Protein AF-A0A243Q718-F1 (afdb_monomer_lite)

Foldseek 3Di:
DDDDDDDDDDDDDPPCPPPPPQQDKDKDDPVRVCCVLVVLQFDDDPFWDWDIKIWRDDPDDWFIWMKTKTWGFQCCQPPPWPVRTGDLKDTWDWAAPLQPAALDDPVVVVVSVDDGPVVGTKTKIKSDDDDGNDHDDAPIWMWIWDHDPGTIMIMITHNMD

Secondary structure (DSSP, 8-state):
-------------------------EEE-HHHHHHHHHTTTB-PPTT-EEEEEEEE--SSSS--EEEEEEEE-TTHHHH--GGGTBTTPPPPEEEEGGGPPPSS-HHHHHHTT----TT-EEEEEESS---SSPPPPTT-EEEEEEE-SS-EEEEEEE---

Structure (mmCIF, N/CA/C/O backbone):
data_AF-A0A243Q718-F1
#
_entry.id   AF-A0A243Q718-F1
#
loop_
_atom_site.group_PDB
_atom_site.id
_atom_site.type_symbol
_atom_site.label_atom_id
_atom_site.label_alt_id
_atom_site.label_comp_id
_atom_site.label_asym_id
_atom_site.label_entity_id
_atom_site.label_seq_id
_atom_site.pdbx_PDB_ins_code
_atom_site.Cartn_x
_atom_site.Cartn_y
_atom_site.Cartn_z
_atom_site.occupancy
_atom_site.B_iso_or_equiv
_atom_site.auth_seq_id
_atom_site.auth_comp_id
_atom_site.auth_asym_id
_atom_site.auth_atom_id
_atom_site.pdbx_PDB_model_num
ATOM 1 N N . MET A 1 1 ? -0.338 58.676 -40.395 1.00 32.41 1 MET A N 1
ATOM 2 C CA . MET A 1 1 ? -0.986 58.240 -41.647 1.00 32.41 1 MET A CA 1
ATOM 3 C C . MET A 1 1 ? -0.105 57.181 -42.290 1.00 32.41 1 MET A C 1
ATOM 5 O O . MET A 1 1 ? 1.082 57.427 -42.405 1.00 32.41 1 MET A O 1
ATOM 9 N N . VAL A 1 2 ? -0.730 56.060 -42.668 1.00 32.94 2 VAL A N 1
ATOM 10 C CA . VAL A 1 2 ? -0.301 55.010 -43.615 1.00 32.94 2 VAL A CA 1
ATOM 11 C C . VAL A 1 2 ? 0.913 54.133 -43.252 1.00 32.94 2 VAL A C 1
ATOM 13 O O . VAL A 1 2 ? 2.044 54.583 -43.126 1.00 32.94 2 VAL A O 1
ATOM 16 N N . ALA A 1 3 ? 0.597 52.842 -43.116 1.00 37.38 3 ALA A N 1
ATOM 17 C CA . ALA A 1 3 ? 1.470 51.676 -43.019 1.00 37.38 3 ALA A CA 1
ATOM 18 C C . ALA A 1 3 ? 1.736 51.041 -44.409 1.00 37.38 3 ALA A C 1
ATOM 20 O O . ALA A 1 3 ? 1.166 51.502 -45.394 1.00 37.38 3 ALA A O 1
ATOM 21 N N . LEU A 1 4 ? 2.482 49.918 -44.411 1.00 36.25 4 LEU A N 1
ATOM 22 C CA . LEU A 1 4 ? 2.885 48.991 -45.503 1.00 36.25 4 LEU A CA 1
ATOM 23 C C . LEU A 1 4 ? 4.204 49.354 -46.212 1.00 36.25 4 LEU A C 1
ATOM 25 O O . LEU A 1 4 ? 4.413 50.505 -46.558 1.00 36.25 4 LEU A O 1
ATOM 29 N N . ALA A 1 5 ? 5.143 48.442 -46.497 1.00 38.19 5 ALA A N 1
ATOM 30 C CA . ALA A 1 5 ? 5.221 46.968 -46.494 1.00 38.19 5 ALA A CA 1
ATOM 31 C C . ALA A 1 5 ? 6.724 46.570 -46.288 1.00 38.19 5 ALA A C 1
ATOM 33 O O . ALA A 1 5 ? 7.548 47.465 -46.157 1.00 38.19 5 ALA A O 1
ATOM 34 N N . VAL A 1 6 ? 7.237 45.336 -46.191 1.00 38.34 6 VAL A N 1
ATOM 35 C CA . VAL A 1 6 ? 6.979 44.035 -46.834 1.00 38.34 6 VAL A CA 1
ATOM 36 C C . VAL A 1 6 ? 7.648 42.943 -45.966 1.00 38.34 6 VAL A C 1
ATOM 38 O O . VAL A 1 6 ? 8.699 43.171 -45.373 1.00 38.34 6 VAL A O 1
ATOM 41 N N . MET A 1 7 ? 7.033 41.756 -45.922 1.00 49.41 7 MET A N 1
ATOM 42 C CA . MET A 1 7 ? 7.562 40.487 -45.395 1.00 49.41 7 MET A CA 1
ATOM 43 C C . MET A 1 7 ? 9.002 40.159 -45.822 1.00 49.41 7 MET A C 1
ATOM 45 O O . MET A 1 7 ? 9.330 40.219 -47.003 1.00 49.41 7 MET A O 1
ATOM 49 N N . LEU A 1 8 ? 9.775 39.582 -44.899 1.00 37.66 8 LEU A N 1
ATOM 50 C CA . LEU A 1 8 ? 10.767 38.562 -45.242 1.00 37.66 8 LEU A CA 1
ATOM 51 C C . LEU A 1 8 ? 10.759 37.463 -44.175 1.00 37.66 8 LEU A C 1
ATOM 53 O O . LEU A 1 8 ? 11.255 37.629 -43.065 1.00 37.66 8 LEU A O 1
ATOM 57 N N . CYS A 1 9 ? 10.140 36.338 -44.537 1.00 42.94 9 CYS A N 1
ATOM 58 C CA . CYS A 1 9 ? 10.319 35.061 -43.864 1.00 42.94 9 CYS A CA 1
ATOM 59 C C . CYS A 1 9 ? 11.778 34.634 -44.032 1.00 42.94 9 CYS A C 1
ATOM 61 O O . CYS A 1 9 ? 12.196 34.299 -45.138 1.00 42.94 9 CYS A O 1
ATOM 63 N N . VAL A 1 10 ? 12.532 34.596 -42.939 1.00 47.72 10 VAL A N 1
ATOM 64 C CA . VAL A 1 10 ? 13.752 33.795 -42.856 1.00 47.72 10 VAL A CA 1
ATOM 65 C C . VAL A 1 10 ? 13.621 32.960 -41.600 1.00 47.72 10 VAL A C 1
ATOM 67 O O . VAL A 1 10 ? 13.643 33.468 -40.481 1.00 47.72 10 VAL A O 1
ATOM 70 N N . GLY A 1 11 ? 13.376 31.672 -41.824 1.00 42.56 11 GLY A N 1
ATOM 71 C CA . GLY A 1 11 ? 13.287 30.682 -40.775 1.00 42.56 11 GLY A CA 1
ATOM 72 C C . GLY A 1 11 ? 14.563 30.660 -39.949 1.00 42.56 11 GLY A C 1
ATOM 73 O O . GLY A 1 11 ? 15.671 30.616 -40.479 1.00 42.56 11 GLY A O 1
ATOM 74 N N . MET A 1 12 ? 14.389 30.626 -38.639 1.00 42.19 12 MET A N 1
ATOM 75 C CA . MET A 1 12 ? 15.342 29.966 -37.771 1.00 42.19 12 MET A CA 1
ATOM 76 C C . MET A 1 12 ? 14.575 28.897 -37.024 1.00 42.19 12 MET A C 1
ATOM 78 O O . MET A 1 12 ? 13.565 29.163 -36.375 1.00 42.19 12 MET A O 1
ATOM 82 N N . LEU A 1 13 ? 15.049 27.672 -37.236 1.00 45.25 13 LEU A N 1
ATOM 83 C CA . LEU A 1 13 ? 14.620 26.463 -36.579 1.00 45.25 13 LEU A CA 1
ATOM 84 C C . LEU A 1 13 ? 14.461 26.745 -35.086 1.00 45.25 13 LEU A C 1
ATOM 86 O O . LEU A 1 13 ? 15.446 26.935 -34.373 1.00 45.25 13 LEU A O 1
ATOM 90 N N . ALA A 1 14 ? 13.223 26.712 -34.605 1.00 41.75 14 ALA A N 1
ATOM 91 C CA . ALA A 1 14 ? 13.013 26.286 -33.241 1.00 41.75 14 ALA A CA 1
ATOM 92 C C . ALA A 1 14 ? 13.546 24.850 -33.195 1.00 41.75 14 ALA A C 1
ATOM 94 O O . ALA A 1 14 ? 12.900 23.926 -33.689 1.00 41.75 14 ALA A O 1
ATOM 95 N N . CYS A 1 15 ? 14.760 24.672 -32.667 1.00 35.44 15 CYS A N 1
ATOM 96 C CA . CYS A 1 15 ? 15.127 23.413 -32.047 1.00 35.44 15 CYS A CA 1
ATOM 97 C C . CYS A 1 15 ? 14.018 23.141 -31.037 1.00 35.44 15 CYS A C 1
ATOM 99 O O . CYS A 1 15 ? 14.002 23.712 -29.947 1.00 35.44 15 CYS A O 1
ATOM 101 N N . ALA A 1 16 ? 13.054 22.314 -31.431 1.00 42.41 16 ALA A N 1
ATOM 102 C CA . ALA A 1 16 ? 12.222 21.597 -30.501 1.00 42.41 16 ALA A CA 1
ATOM 103 C C . ALA A 1 16 ? 13.182 20.685 -29.734 1.00 42.41 16 ALA A C 1
ATOM 105 O O . ALA A 1 16 ? 13.364 19.517 -30.066 1.00 42.41 16 ALA A O 1
ATOM 106 N N . CYS A 1 17 ? 13.863 21.253 -28.736 1.00 36.31 17 CYS A N 1
ATOM 107 C CA . CYS A 1 17 ? 14.277 20.500 -27.575 1.00 36.31 17 CYS A CA 1
ATOM 108 C C . CYS A 1 17 ? 12.983 19.862 -27.095 1.00 36.31 17 CYS A C 1
ATOM 110 O O . CYS A 1 17 ? 12.112 20.566 -26.582 1.00 36.31 17 CYS A O 1
ATOM 112 N N . GLY A 1 18 ? 12.815 18.578 -27.421 1.00 36.34 18 GLY A N 1
ATOM 113 C CA . GLY A 1 18 ? 11.660 17.799 -27.031 1.00 36.34 18 GLY A CA 1
ATOM 114 C C . GLY A 1 18 ? 11.429 18.069 -25.561 1.00 36.34 18 GLY A C 1
ATOM 115 O O . GLY A 1 18 ? 12.281 17.762 -24.726 1.00 36.34 18 GLY A O 1
ATOM 116 N N . PHE A 1 19 ? 10.315 18.729 -25.265 1.00 37.31 19 PHE A N 1
ATOM 117 C CA . PHE A 1 19 ? 9.800 18.785 -23.919 1.00 37.31 19 PHE A CA 1
ATOM 118 C C . PHE A 1 19 ? 9.426 17.337 -23.632 1.00 37.31 19 PHE A C 1
ATOM 120 O O . PHE A 1 19 ? 8.365 16.863 -24.029 1.00 37.31 19 PHE A O 1
ATOM 127 N N . GLN A 1 20 ? 10.380 16.583 -23.093 1.00 41.56 20 GLN A N 1
ATOM 128 C CA . GLN A 1 20 ? 10.111 15.264 -22.575 1.00 41.56 20 GLN A CA 1
ATOM 129 C C . GLN A 1 20 ? 9.203 15.535 -21.388 1.00 41.56 20 GLN A C 1
ATOM 131 O O . GLN A 1 20 ? 9.672 15.961 -20.331 1.00 41.56 20 GLN A O 1
ATOM 136 N N . GLU A 1 21 ? 7.891 15.420 -21.616 1.00 41.81 21 GLU A N 1
ATOM 137 C CA . GLU A 1 21 ? 6.923 15.411 -20.533 1.00 41.81 21 GLU A CA 1
ATOM 138 C C . GLU A 1 21 ? 7.491 14.469 -19.468 1.00 41.81 21 GLU A C 1
ATOM 140 O O . GLU A 1 21 ? 7.918 13.356 -19.812 1.00 41.81 21 GLU A O 1
ATOM 145 N N . PRO A 1 22 ? 7.598 14.916 -18.200 1.00 48.50 22 PRO A N 1
ATOM 146 C CA . PRO A 1 22 ? 8.024 14.018 -17.137 1.00 48.50 22 PRO A CA 1
ATOM 147 C C . PRO A 1 22 ? 7.139 12.776 -17.242 1.00 48.50 22 PRO A C 1
ATOM 149 O O . PRO A 1 22 ? 5.955 12.946 -17.545 1.00 48.50 22 PRO A O 1
ATOM 152 N N . PRO A 1 23 ? 7.684 11.556 -17.086 1.00 57.88 23 PRO A N 1
ATOM 153 C CA . PRO A 1 23 ? 6.946 10.336 -17.377 1.00 57.88 23 PRO A CA 1
ATOM 154 C C . PRO A 1 23 ? 5.640 10.370 -16.590 1.00 57.88 23 PRO A C 1
ATOM 156 O O . PRO A 1 23 ? 5.628 10.214 -15.369 1.00 57.88 23 PRO A O 1
ATOM 159 N N . TYR A 1 24 ? 4.547 10.682 -17.291 1.00 71.06 24 TYR A N 1
ATOM 160 C CA . TYR A 1 24 ? 3.255 10.855 -16.658 1.00 71.06 24 TYR A CA 1
ATOM 161 C C . TYR A 1 24 ? 2.912 9.496 -16.077 1.00 71.06 24 TYR A C 1
ATOM 163 O O . TYR A 1 24 ? 2.870 8.488 -16.794 1.00 71.06 24 TYR A O 1
ATOM 171 N N . ARG A 1 25 ? 2.714 9.457 -14.760 1.00 83.50 25 ARG A N 1
ATOM 172 C CA . ARG A 1 25 ? 2.226 8.250 -14.109 1.00 83.50 25 ARG A CA 1
ATOM 173 C C . ARG A 1 25 ? 0.948 7.793 -14.814 1.00 83.50 25 ARG A C 1
ATOM 175 O O . ARG A 1 25 ? 0.125 8.613 -15.233 1.00 83.50 25 ARG A O 1
ATOM 182 N N . LYS A 1 26 ? 0.759 6.487 -14.907 1.00 88.94 26 LYS A N 1
ATOM 183 C CA . LYS A 1 26 ? -0.418 5.875 -15.520 1.00 88.94 26 LYS A CA 1
ATOM 184 C C . LYS A 1 26 ? -1.277 5.255 -14.434 1.00 88.94 26 LYS A C 1
ATOM 186 O O . LYS A 1 26 ? -0.745 4.656 -13.502 1.00 88.94 26 LYS A O 1
ATOM 191 N N . SER A 1 27 ? -2.593 5.406 -14.543 1.00 91.38 27 SER A N 1
ATOM 192 C CA . SER A 1 27 ? -3.516 4.573 -13.776 1.00 91.38 27 SER A CA 1
ATOM 193 C C . SER A 1 27 ? -3.469 3.145 -14.300 1.00 91.38 27 SER A C 1
ATOM 195 O O . SER A 1 27 ? -3.320 2.944 -15.505 1.00 91.38 27 SER A O 1
ATOM 197 N N . VAL A 1 28 ? -3.639 2.185 -13.404 1.00 94.06 28 VAL A N 1
ATOM 198 C CA . VAL A 1 28 ? -3.748 0.765 -13.749 1.00 94.06 28 VAL A CA 1
ATOM 199 C C . VAL A 1 28 ? -5.129 0.235 -13.396 1.00 94.06 28 VAL A C 1
ATOM 201 O O . VAL A 1 28 ? -5.796 0.793 -12.520 1.00 94.06 28 VAL A O 1
ATOM 204 N N . ASP A 1 29 ? -5.556 -0.811 -14.093 1.00 96.69 29 ASP A N 1
ATOM 205 C CA . ASP A 1 29 ? -6.731 -1.598 -13.725 1.00 96.69 29 ASP A CA 1
ATOM 206 C C . ASP A 1 29 ? -6.367 -2.703 -12.715 1.00 96.69 29 ASP A C 1
ATOM 208 O O . ASP A 1 29 ? -5.221 -2.809 -12.269 1.00 96.69 29 ASP A O 1
ATOM 212 N N . ALA A 1 30 ? -7.368 -3.485 -12.307 1.00 96.81 30 ALA A N 1
ATOM 213 C CA . ALA A 1 30 ? -7.216 -4.517 -11.287 1.00 96.81 30 ALA A CA 1
ATOM 214 C C . ALA A 1 30 ? -6.289 -5.662 -11.726 1.00 96.81 30 ALA A C 1
ATOM 216 O O . ALA A 1 30 ? -5.502 -6.140 -10.910 1.00 96.81 30 ALA A O 1
ATOM 217 N N . ASP A 1 31 ? -6.345 -6.069 -12.995 1.00 97.06 31 ASP A N 1
ATOM 218 C CA . ASP A 1 31 ? -5.550 -7.187 -13.515 1.00 97.06 31 ASP A CA 1
ATOM 219 C C . ASP A 1 31 ? -4.072 -6.782 -13.621 1.00 97.06 31 ASP A C 1
ATOM 221 O O . ASP A 1 31 ? -3.173 -7.501 -13.174 1.00 97.06 31 ASP A O 1
ATOM 225 N N . ASP A 1 32 ? -3.812 -5.576 -14.132 1.00 96.06 32 ASP A N 1
ATOM 226 C CA . ASP A 1 32 ? -2.474 -4.994 -14.245 1.00 96.06 32 ASP A CA 1
ATOM 227 C C . ASP A 1 32 ? -1.843 -4.731 -12.862 1.00 96.06 32 ASP A C 1
ATOM 229 O O . ASP A 1 32 ? -0.626 -4.888 -12.672 1.00 96.06 32 ASP A O 1
ATOM 233 N N . ALA A 1 33 ? -2.677 -4.363 -11.883 1.00 96.75 33 ALA A N 1
ATOM 234 C CA . ALA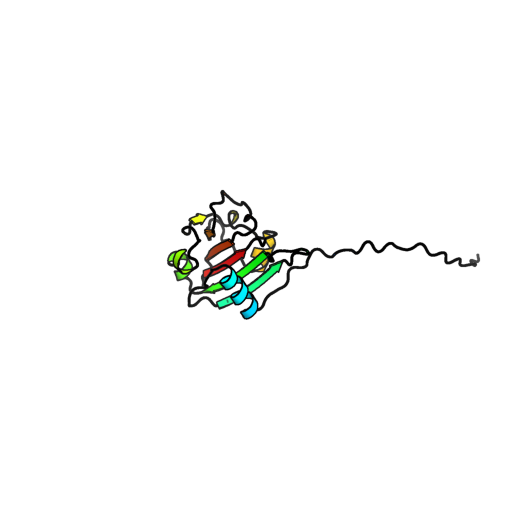 A 1 33 ? -2.304 -4.212 -10.483 1.00 96.75 33 ALA A CA 1
ATOM 235 C C . ALA A 1 33 ? -1.959 -5.554 -9.820 1.00 96.75 33 ALA A C 1
ATOM 237 O O . ALA A 1 33 ? -0.900 -5.656 -9.195 1.00 96.75 33 ALA A O 1
ATOM 238 N N . ALA A 1 34 ? -2.803 -6.577 -9.981 1.00 96.75 34 ALA A N 1
ATOM 239 C CA . ALA A 1 34 ? -2.565 -7.911 -9.434 1.00 96.75 34 ALA A CA 1
ATOM 240 C C . ALA A 1 34 ? -1.244 -8.490 -9.957 1.00 96.75 34 ALA A C 1
ATOM 242 O O . ALA A 1 34 ? -0.371 -8.843 -9.163 1.00 96.75 34 ALA A O 1
ATOM 243 N N . ALA A 1 35 ? -1.026 -8.446 -11.276 1.00 96.12 35 ALA A N 1
ATOM 244 C CA . ALA A 1 35 ? 0.199 -8.945 -11.900 1.00 96.12 35 ALA A CA 1
ATOM 245 C C . ALA A 1 35 ? 1.473 -8.264 -11.359 1.00 96.12 35 ALA A C 1
ATOM 247 O O . ALA A 1 35 ? 2.509 -8.908 -11.178 1.00 96.12 35 ALA A O 1
ATOM 248 N N . ARG A 1 36 ? 1.418 -6.956 -11.070 1.00 95.44 36 ARG A N 1
ATOM 249 C CA . ARG A 1 36 ? 2.552 -6.210 -10.484 1.00 95.44 36 ARG A CA 1
ATOM 250 C C . ARG A 1 36 ? 2.837 -6.605 -9.050 1.00 95.44 36 ARG A C 1
ATOM 252 O O . ARG A 1 36 ? 4.003 -6.761 -8.695 1.00 95.44 36 ARG A O 1
ATOM 259 N N . VAL A 1 37 ? 1.789 -6.711 -8.241 1.00 95.81 37 VAL A N 1
ATOM 260 C CA . VAL A 1 37 ? 1.892 -7.045 -6.818 1.00 95.81 37 VAL A CA 1
ATOM 261 C C . VAL A 1 37 ? 2.423 -8.472 -6.657 1.00 95.81 37 VAL A C 1
ATOM 263 O O . VAL A 1 37 ? 3.434 -8.672 -5.980 1.00 95.81 37 VAL A O 1
ATOM 266 N N . GLU A 1 38 ? 1.857 -9.430 -7.392 1.00 95.50 38 GLU A N 1
ATOM 267 C CA . GLU A 1 38 ? 2.320 -10.824 -7.415 1.00 95.50 38 GLU A CA 1
ATOM 268 C C . GLU A 1 38 ? 3.752 -10.949 -7.944 1.00 95.50 38 GLU A C 1
ATOM 270 O O . GLU A 1 38 ? 4.570 -11.676 -7.378 1.00 95.50 38 GLU A O 1
ATOM 275 N N . GLY A 1 39 ? 4.106 -10.167 -8.969 1.00 93.75 39 GLY A N 1
ATOM 276 C CA . GLY A 1 39 ? 5.468 -10.091 -9.498 1.00 93.75 39 GLY A CA 1
ATOM 277 C C . GLY A 1 39 ? 6.515 -9.590 -8.491 1.00 93.75 39 GLY A C 1
ATOM 278 O O . GLY A 1 39 ? 7.713 -9.672 -8.769 1.00 93.75 39 GLY A O 1
ATOM 279 N N . LYS A 1 40 ? 6.096 -9.073 -7.327 1.00 92.81 40 LYS A N 1
ATOM 280 C CA . LYS A 1 40 ? 6.971 -8.708 -6.198 1.00 92.81 40 LYS A CA 1
ATOM 281 C C . LYS A 1 40 ? 6.890 -9.674 -5.020 1.00 92.81 40 LYS A C 1
ATOM 283 O O . LYS A 1 40 ? 7.446 -9.375 -3.969 1.00 92.81 40 LYS A O 1
ATOM 288 N N . GLY A 1 41 ? 6.242 -10.825 -5.193 1.00 93.44 41 GLY A N 1
ATOM 289 C CA . GLY A 1 41 ? 6.060 -11.805 -4.122 1.00 93.44 41 GLY A CA 1
ATOM 290 C C . GLY A 1 41 ? 5.117 -11.320 -3.020 1.00 93.44 41 GLY A C 1
ATOM 291 O O . GLY A 1 41 ? 5.125 -11.879 -1.924 1.00 93.44 41 GLY A O 1
ATOM 292 N N . VAL A 1 42 ? 4.324 -10.284 -3.309 1.00 95.62 42 VAL A N 1
ATOM 293 C CA . VAL A 1 42 ? 3.277 -9.781 -2.427 1.00 95.62 42 VAL A CA 1
ATOM 294 C C . VAL A 1 42 ? 1.961 -10.427 -2.843 1.00 95.62 42 VAL A C 1
ATOM 296 O O . VAL A 1 42 ? 1.594 -10.438 -4.014 1.00 95.62 42 VAL A O 1
ATOM 299 N N . HIS A 1 43 ? 1.248 -10.963 -1.869 1.00 95.50 43 HIS A N 1
ATOM 300 C CA . HIS A 1 43 ? -0.093 -11.495 -1.981 1.00 95.50 43 HIS A CA 1
ATOM 301 C C . HIS A 1 43 ? -1.061 -10.535 -1.290 1.00 95.50 43 HIS A C 1
ATOM 303 O O . HIS A 1 43 ? -0.815 -10.072 -0.176 1.00 95.50 43 HIS A O 1
ATOM 309 N N . VAL A 1 44 ? -2.165 -10.216 -1.960 1.00 96.56 44 VAL A N 1
ATOM 310 C CA . VAL A 1 44 ? -3.241 -9.419 -1.370 1.00 96.56 44 VAL A CA 1
ATOM 311 C C . VAL A 1 44 ? -4.180 -10.378 -0.636 1.00 96.56 44 VAL A C 1
ATOM 313 O O . VAL A 1 44 ? -4.738 -11.251 -1.298 1.00 96.56 44 VAL A O 1
ATOM 316 N N . PRO A 1 45 ? -4.365 -10.241 0.690 1.00 96.00 45 PRO A N 1
ATOM 317 C CA . PRO A 1 45 ? -5.189 -11.171 1.456 1.00 96.00 45 PRO A CA 1
ATOM 318 C C . PRO A 1 45 ? -6.655 -11.180 1.017 1.00 96.00 45 PRO A C 1
ATOM 320 O O . PRO A 1 45 ? -7.187 -10.172 0.543 1.00 96.00 45 PRO A O 1
ATOM 323 N N . ASP A 1 46 ? -7.336 -12.293 1.281 1.00 94.31 46 ASP A N 1
ATOM 324 C CA . ASP A 1 46 ? -8.765 -12.436 1.011 1.00 94.31 46 ASP A CA 1
ATOM 325 C C . ASP A 1 46 ? -9.603 -11.322 1.661 1.00 94.31 46 ASP A C 1
ATOM 327 O O . ASP A 1 46 ? -9.353 -10.862 2.780 1.00 94.31 46 ASP A O 1
ATOM 331 N N . GLY A 1 47 ? -10.643 -10.893 0.944 1.00 95.06 47 GLY A N 1
ATOM 332 C CA . GLY A 1 47 ? -11.548 -9.824 1.369 1.00 95.06 47 GLY A CA 1
ATOM 333 C C . GLY A 1 47 ? -11.076 -8.412 1.014 1.00 95.06 47 GLY A C 1
ATOM 334 O O . GLY A 1 47 ? -11.879 -7.482 1.090 1.00 95.06 47 GLY A O 1
ATOM 335 N N . PHE A 1 48 ? -9.828 -8.232 0.578 1.00 97.62 48 PHE A N 1
ATOM 336 C CA . PHE A 1 48 ? -9.372 -6.975 -0.012 1.00 97.62 48 PHE A CA 1
ATOM 337 C C . PHE A 1 48 ? -9.750 -6.898 -1.495 1.00 97.62 48 PHE A C 1
ATOM 339 O O . PHE A 1 48 ? -9.526 -7.829 -2.263 1.00 97.62 48 PHE A O 1
ATOM 346 N N . THR A 1 49 ? -10.310 -5.764 -1.911 1.00 97.88 49 THR A N 1
ATOM 347 C CA . THR A 1 49 ? -10.708 -5.498 -3.301 1.00 97.88 49 THR A CA 1
ATOM 348 C C . THR A 1 49 ? -9.893 -4.347 -3.869 1.00 97.88 49 THR A C 1
ATOM 350 O O . THR A 1 49 ? -9.650 -3.356 -3.179 1.00 97.88 49 THR A O 1
ATOM 353 N N . PHE A 1 50 ? -9.470 -4.464 -5.130 1.00 98.12 50 PHE A N 1
ATOM 354 C CA . PHE A 1 50 ? -8.760 -3.391 -5.822 1.00 98.12 50 PHE A CA 1
ATOM 355 C C . PHE A 1 50 ? -9.593 -2.104 -5.835 1.00 98.12 50 PHE A C 1
ATOM 357 O O . PHE A 1 50 ? -10.774 -2.117 -6.175 1.00 98.12 50 PHE A O 1
ATOM 364 N N . SER A 1 51 ? -8.952 -0.993 -5.478 1.00 97.31 51 SER A N 1
ATOM 365 C CA . SER A 1 51 ? -9.583 0.326 -5.408 1.00 97.31 51 SER A CA 1
ATOM 366 C C . SER A 1 51 ? -8.987 1.259 -6.461 1.00 97.31 51 SER A C 1
ATOM 368 O O . SER A 1 51 ? -9.702 1.823 -7.291 1.00 97.31 51 SER A O 1
ATOM 370 N N . LYS A 1 52 ? -7.657 1.418 -6.458 1.00 96.56 52 LYS A N 1
ATOM 371 C CA . LYS A 1 52 ? -6.946 2.313 -7.382 1.00 96.56 52 LYS A CA 1
ATOM 372 C C . LYS A 1 52 ? -5.461 1.980 -7.434 1.00 96.56 52 LYS A C 1
ATOM 374 O O . LYS A 1 52 ? -4.892 1.589 -6.421 1.00 96.56 52 LYS A O 1
ATOM 379 N N . GLY A 1 53 ? -4.798 2.226 -8.560 1.00 94.69 53 GLY A N 1
ATOM 380 C CA . GLY A 1 53 ? -3.346 2.091 -8.647 1.00 94.69 53 GLY A CA 1
ATOM 381 C C . GLY A 1 53 ? -2.707 3.058 -9.630 1.00 94.69 53 GLY A C 1
ATOM 382 O O . GLY A 1 53 ? -3.337 3.481 -10.603 1.00 94.69 53 GLY A O 1
ATOM 383 N N . PHE A 1 54 ? -1.445 3.385 -9.370 1.00 92.81 54 PHE A N 1
ATOM 384 C CA . PHE A 1 54 ? -0.590 4.182 -10.238 1.00 92.81 54 PHE A CA 1
ATOM 385 C C . PHE A 1 54 ? 0.743 3.484 -10.488 1.00 92.81 54 PHE A C 1
ATOM 387 O O . PHE A 1 54 ? 1.289 2.816 -9.609 1.00 92.81 54 PHE A O 1
ATOM 394 N N . VAL A 1 55 ? 1.278 3.694 -11.686 1.00 91.62 55 VAL A N 1
ATOM 395 C CA . VAL A 1 55 ? 2.606 3.249 -12.113 1.00 91.62 55 VAL A CA 1
ATOM 396 C C . VAL A 1 55 ? 3.362 4.445 -12.660 1.00 91.62 55 VAL A C 1
ATOM 398 O O . VAL A 1 55 ? 2.793 5.225 -13.423 1.00 91.62 55 VAL A O 1
ATOM 401 N N . TRP A 1 56 ? 4.641 4.560 -12.322 1.00 88.94 56 TRP A N 1
ATOM 402 C CA . TRP A 1 56 ? 5.551 5.569 -12.857 1.00 88.94 56 TRP A CA 1
ATOM 403 C C . TRP A 1 56 ? 6.508 4.894 -13.838 1.00 88.94 56 TRP A C 1
ATOM 405 O O . TRP A 1 56 ? 7.439 4.207 -13.404 1.00 88.94 56 TRP A O 1
ATOM 415 N N . PRO A 1 57 ? 6.268 5.036 -15.155 1.00 80.50 57 PRO A N 1
ATOM 416 C CA . PRO A 1 57 ? 7.140 4.456 -16.162 1.00 80.50 57 PRO A CA 1
ATOM 417 C C . PRO A 1 57 ? 8.547 5.034 -16.041 1.00 80.50 57 PRO A C 1
ATOM 419 O O . PRO A 1 57 ? 8.716 6.247 -15.919 1.00 80.50 57 PRO A O 1
ATOM 422 N N . ILE A 1 58 ? 9.556 4.176 -16.129 1.00 73.81 58 ILE A N 1
ATOM 423 C CA . ILE A 1 58 ? 10.938 4.622 -16.297 1.00 73.81 58 ILE A CA 1
ATOM 424 C C . ILE A 1 58 ? 11.265 4.695 -17.792 1.00 73.81 58 ILE A C 1
ATOM 426 O O . ILE A 1 58 ? 10.839 3.852 -18.578 1.00 73.81 58 ILE A O 1
ATOM 430 N N . ASN A 1 59 ? 12.038 5.704 -18.193 1.00 65.38 59 ASN A N 1
ATOM 431 C CA . ASN A 1 59 ? 12.457 5.897 -19.588 1.00 65.38 59 ASN A CA 1
ATOM 432 C C . ASN A 1 59 ? 13.675 5.024 -19.975 1.00 65.38 59 ASN A C 1
ATOM 434 O O . ASN A 1 59 ? 14.316 5.285 -20.989 1.00 65.38 59 ASN A O 1
ATOM 438 N N . SER A 1 60 ? 14.040 4.037 -19.149 1.00 65.56 60 SER A N 1
ATOM 439 C CA . SER A 1 60 ? 15.254 3.217 -19.277 1.00 65.56 60 SER A CA 1
ATOM 440 C C . SER A 1 60 ? 14.976 1.750 -18.910 1.00 65.56 60 SER A C 1
ATOM 442 O O . SER A 1 60 ? 13.843 1.384 -18.605 1.00 65.56 60 SER A O 1
ATOM 444 N N . VAL A 1 61 ? 16.011 0.907 -18.950 1.00 70.12 61 VAL A N 1
ATOM 445 C CA . VAL A 1 61 ? 15.984 -0.483 -18.462 1.00 70.12 61 VAL A CA 1
ATOM 446 C C . VAL A 1 61 ? 15.706 -0.539 -16.962 1.00 70.12 61 VAL A C 1
ATOM 448 O O . VAL A 1 61 ? 16.290 0.222 -16.199 1.00 70.12 61 VAL A O 1
ATOM 451 N N . GLY A 1 62 ? 14.845 -1.474 -16.562 1.00 78.00 62 GLY A N 1
ATOM 452 C CA . GLY A 1 62 ? 14.425 -1.682 -15.180 1.00 78.00 62 GLY A CA 1
ATOM 453 C C . GLY A 1 62 ? 12.918 -1.918 -15.082 1.00 78.00 62 GLY A C 1
ATOM 454 O O . GLY A 1 62 ? 12.222 -2.078 -16.087 1.00 78.00 62 GLY A O 1
ATOM 455 N N . THR A 1 63 ? 12.401 -1.940 -13.861 1.00 85.00 63 THR A N 1
ATOM 456 C CA . THR A 1 63 ? 10.975 -2.097 -13.575 1.00 85.00 63 THR A CA 1
ATOM 457 C C . THR A 1 63 ? 10.393 -0.784 -13.073 1.00 85.00 63 THR A C 1
ATOM 459 O O . THR A 1 63 ? 11.048 -0.026 -12.365 1.00 85.00 63 THR A O 1
ATOM 462 N N . SER A 1 64 ? 9.151 -0.498 -13.463 1.00 89.25 64 SER A N 1
ATOM 463 C CA . SER A 1 64 ? 8.471 0.737 -13.068 1.00 89.25 64 SER A CA 1
ATOM 464 C C . SER A 1 64 ? 8.116 0.725 -11.582 1.00 89.25 64 SER A C 1
ATOM 466 O O . SER A 1 64 ? 7.695 -0.306 -11.050 1.00 89.25 64 SER A O 1
ATOM 468 N N . ALA A 1 65 ? 8.233 1.882 -10.933 1.00 91.25 65 ALA A N 1
ATOM 469 C CA . ALA A 1 65 ? 7.697 2.087 -9.595 1.00 91.25 65 ALA A CA 1
ATOM 470 C C . ALA A 1 65 ? 6.163 2.055 -9.630 1.00 91.25 65 ALA A C 1
ATOM 472 O O . ALA A 1 65 ? 5.548 2.410 -10.643 1.00 91.25 65 ALA A O 1
ATOM 473 N N . PHE A 1 66 ? 5.528 1.645 -8.534 1.00 93.00 66 PHE A N 1
ATOM 474 C CA . PHE A 1 66 ? 4.070 1.626 -8.440 1.00 93.00 66 PHE A CA 1
ATOM 475 C C . PHE A 1 66 ? 3.564 1.835 -7.016 1.00 93.00 66 PHE A C 1
ATOM 477 O O . PHE A 1 66 ? 4.278 1.631 -6.034 1.00 93.00 66 PHE A O 1
ATOM 484 N N . ALA A 1 67 ? 2.296 2.222 -6.925 1.00 94.44 67 ALA A N 1
ATOM 485 C CA . ALA A 1 67 ? 1.544 2.343 -5.690 1.00 94.44 67 ALA A CA 1
ATOM 486 C C . ALA A 1 67 ? 0.106 1.907 -5.968 1.00 94.44 67 ALA A C 1
ATOM 488 O O . ALA A 1 67 ? -0.567 2.476 -6.830 1.00 94.44 67 ALA A O 1
ATOM 489 N N . ILE A 1 68 ? -0.351 0.876 -5.269 1.00 96.69 68 ILE A N 1
ATOM 490 C CA . ILE A 1 68 ? -1.647 0.240 -5.509 1.00 96.69 68 ILE A CA 1
ATOM 491 C C . ILE A 1 68 ? -2.389 0.144 -4.185 1.00 96.69 68 ILE A C 1
ATOM 493 O O . ILE A 1 68 ? -1.814 -0.293 -3.194 1.00 96.69 68 ILE A O 1
ATOM 497 N N . ARG A 1 69 ? -3.659 0.542 -4.177 1.00 97.38 69 ARG A N 1
ATOM 498 C CA . ARG A 1 69 ? -4.557 0.491 -3.030 1.00 97.38 69 ARG A CA 1
ATOM 499 C C . ARG A 1 69 ? -5.618 -0.586 -3.215 1.00 97.38 69 ARG A C 1
ATOM 501 O O . ARG A 1 69 ? -6.305 -0.631 -4.241 1.00 97.38 69 ARG A O 1
ATOM 508 N N . TYR A 1 70 ? -5.824 -1.331 -2.143 1.00 98.25 70 TYR A N 1
ATOM 509 C CA . TYR A 1 70 ? -6.937 -2.237 -1.935 1.00 98.25 70 TYR A CA 1
ATOM 510 C C . TYR A 1 70 ? -7.725 -1.815 -0.694 1.00 98.25 70 TYR A C 1
ATOM 512 O O . TYR A 1 70 ? -7.148 -1.290 0.260 1.00 98.25 70 TYR A O 1
ATOM 520 N N . ASP A 1 71 ? -9.028 -2.065 -0.696 1.00 97.75 71 ASP A N 1
ATOM 521 C CA . ASP A 1 71 ? -9.916 -1.819 0.439 1.00 97.75 71 ASP A CA 1
ATOM 522 C C . ASP A 1 71 ? -10.452 -3.152 0.960 1.00 97.75 71 ASP A C 1
ATOM 524 O O . ASP A 1 71 ? -10.934 -3.971 0.179 1.00 97.75 71 ASP A O 1
ATOM 528 N N . GLY A 1 72 ? -10.357 -3.381 2.268 1.00 97.25 72 GLY A N 1
ATOM 529 C CA . GLY A 1 72 ? -10.751 -4.638 2.901 1.00 97.25 72 GLY A CA 1
ATOM 530 C C . GLY A 1 72 ? -11.383 -4.454 4.282 1.00 97.25 72 GLY A C 1
ATOM 531 O O . GLY A 1 72 ? -11.611 -3.325 4.725 1.00 97.25 72 GLY A O 1
ATOM 532 N N . PRO A 1 73 ? -11.681 -5.550 4.995 1.00 97.12 73 PRO A N 1
ATOM 533 C CA . PRO A 1 73 ? -12.368 -5.507 6.284 1.00 97.12 73 PRO A CA 1
ATOM 534 C C . PRO A 1 73 ? -11.656 -4.625 7.327 1.00 97.12 73 PRO A C 1
ATOM 536 O O . PRO A 1 73 ? -10.428 -4.549 7.375 1.00 97.12 73 PRO A O 1
ATOM 539 N N . ALA A 1 74 ? -12.417 -3.921 8.170 1.00 94.56 74 ALA A N 1
ATOM 540 C CA . ALA A 1 74 ? -11.867 -2.956 9.134 1.00 94.56 74 ALA A CA 1
ATOM 541 C C . ALA A 1 74 ? -10.997 -3.596 10.235 1.00 94.56 74 ALA A C 1
ATOM 543 O O . ALA A 1 74 ? -10.090 -2.959 10.769 1.00 94.56 74 ALA A O 1
ATOM 544 N N . ASP A 1 75 ? -11.256 -4.855 10.580 1.00 94.44 75 ASP A N 1
ATOM 545 C CA . ASP A 1 75 ? -10.494 -5.616 11.570 1.00 94.44 75 ASP A CA 1
ATOM 546 C C . ASP A 1 75 ? -9.083 -5.983 11.083 1.00 94.44 75 ASP A C 1
ATOM 548 O O . ASP A 1 75 ? -8.165 -6.067 11.905 1.00 94.44 75 ASP A O 1
ATOM 552 N N . GLN A 1 76 ? -8.879 -6.084 9.763 1.00 95.88 76 GLN A N 1
ATOM 553 C CA . GLN A 1 76 ? -7.581 -6.394 9.148 1.00 95.88 76 GLN A CA 1
ATOM 554 C C . GLN A 1 76 ? -6.491 -5.388 9.509 1.00 95.88 76 GLN A C 1
ATOM 556 O O . GLN A 1 76 ? -5.324 -5.765 9.618 1.00 95.88 76 GLN A O 1
ATOM 561 N N . PHE A 1 77 ? -6.848 -4.130 9.793 1.00 94.19 77 PHE A N 1
ATOM 562 C CA . PHE A 1 77 ? -5.884 -3.157 10.294 1.00 94.19 77 PHE A CA 1
ATOM 563 C C . PHE A 1 77 ? -5.167 -3.664 11.547 1.00 94.19 77 PHE A C 1
ATOM 565 O O . PHE A 1 77 ? -3.994 -3.369 11.717 1.00 94.19 77 PHE A O 1
ATOM 572 N N . ARG A 1 78 ? -5.814 -4.450 12.414 1.00 93.25 78 ARG A N 1
ATOM 573 C CA . ARG A 1 78 ? -5.199 -4.968 13.649 1.00 93.25 78 ARG A CA 1
ATOM 574 C C . ARG A 1 78 ? -4.701 -6.403 13.525 1.00 93.25 78 ARG A C 1
ATOM 576 O O . ARG A 1 78 ? -3.759 -6.765 14.221 1.00 93.25 78 ARG A O 1
ATOM 583 N N . THR A 1 79 ? -5.341 -7.220 12.694 1.00 95.06 79 THR A N 1
ATOM 584 C CA . THR A 1 79 ? -5.117 -8.673 12.673 1.00 95.06 79 THR A CA 1
ATOM 585 C C . THR A 1 79 ? -4.140 -9.126 11.598 1.00 95.06 79 THR A C 1
ATOM 587 O O . THR A 1 79 ? -3.479 -10.145 11.794 1.00 95.06 79 THR A O 1
ATOM 590 N N . LEU A 1 80 ? -4.002 -8.378 10.499 1.00 96.56 80 LEU A N 1
ATOM 591 C CA . LEU A 1 80 ? -3.151 -8.791 9.389 1.00 96.56 80 LEU A CA 1
ATOM 592 C C . LEU A 1 80 ? -1.675 -8.802 9.801 1.00 96.56 80 LEU A C 1
ATOM 594 O O . LEU A 1 80 ? -1.197 -7.858 10.448 1.00 96.56 80 LEU A O 1
ATOM 598 N N . ARG A 1 81 ? -0.952 -9.859 9.420 1.00 96.38 81 ARG A N 1
ATOM 599 C CA . ARG A 1 81 ? 0.486 -10.020 9.679 1.00 96.38 81 ARG A CA 1
ATOM 600 C C . ARG A 1 81 ? 1.272 -9.932 8.383 1.00 96.38 81 ARG A C 1
ATOM 602 O O . ARG A 1 81 ? 0.744 -10.204 7.308 1.00 96.38 81 ARG A O 1
ATOM 609 N N . ALA A 1 82 ? 2.548 -9.572 8.486 1.00 94.94 82 ALA A N 1
ATOM 610 C CA . ALA A 1 82 ? 3.401 -9.415 7.311 1.00 94.94 82 ALA A CA 1
ATOM 611 C C . ALA A 1 82 ? 3.544 -10.735 6.536 1.00 94.94 82 ALA A C 1
ATOM 613 O O . ALA A 1 82 ? 3.429 -10.744 5.314 1.00 94.94 82 ALA A O 1
ATOM 614 N N . ALA A 1 83 ? 3.669 -11.855 7.255 1.00 94.44 83 ALA A N 1
ATOM 615 C CA . ALA A 1 83 ? 3.768 -13.194 6.674 1.00 94.44 83 ALA A CA 1
ATOM 616 C C . ALA A 1 83 ? 2.538 -13.624 5.852 1.00 94.44 83 ALA A C 1
ATOM 618 O O . ALA A 1 83 ? 2.669 -14.473 4.972 1.00 94.44 83 ALA A O 1
ATOM 619 N N . ASP A 1 84 ? 1.361 -13.045 6.120 1.00 94.94 84 ASP A N 1
ATOM 620 C CA . ASP A 1 84 ? 0.134 -13.320 5.361 1.00 94.94 84 ASP A CA 1
ATOM 621 C C . ASP A 1 84 ? 0.098 -12.522 4.033 1.00 94.94 84 ASP A C 1
ATOM 623 O O . ASP A 1 84 ? -0.740 -12.777 3.172 1.00 94.94 84 ASP A O 1
ATOM 627 N N . VAL A 1 85 ? 1.021 -11.566 3.857 1.00 95.69 85 VAL A N 1
ATOM 628 C CA . VAL A 1 85 ? 1.127 -10.673 2.692 1.00 95.69 85 VAL A CA 1
ATOM 629 C C . VAL A 1 85 ? 2.374 -10.967 1.858 1.00 95.69 85 VAL A C 1
ATOM 631 O O . VAL A 1 85 ? 2.330 -10.896 0.639 1.00 95.69 85 VAL A O 1
ATOM 634 N N . GLY A 1 86 ? 3.507 -11.293 2.471 1.00 94.12 86 GLY A N 1
ATOM 635 C CA . GLY A 1 86 ? 4.750 -11.555 1.749 1.00 94.12 86 GLY A CA 1
ATOM 636 C C . GLY A 1 86 ? 5.805 -12.173 2.655 1.00 94.12 86 GLY A C 1
ATOM 637 O O . GLY A 1 86 ? 5.888 -11.854 3.838 1.00 94.12 86 GLY A O 1
ATOM 638 N N . ARG A 1 87 ? 6.621 -13.079 2.110 1.00 89.94 87 ARG A N 1
ATOM 639 C CA . ARG A 1 87 ? 7.606 -13.837 2.906 1.00 89.94 87 ARG A CA 1
ATOM 640 C C . ARG A 1 87 ? 8.855 -13.040 3.268 1.00 89.94 87 ARG A C 1
ATOM 642 O O . ARG A 1 87 ? 9.447 -13.297 4.309 1.00 89.94 87 ARG A O 1
ATOM 649 N N . ASP A 1 88 ? 9.221 -12.080 2.426 1.00 90.19 88 ASP A N 1
ATOM 650 C CA . ASP A 1 88 ? 10.448 -11.287 2.577 1.00 90.19 88 ASP A CA 1
ATOM 651 C C . ASP A 1 88 ? 10.198 -9.961 3.318 1.00 90.19 88 ASP A C 1
ATOM 653 O O . ASP A 1 88 ? 11.067 -9.093 3.397 1.00 90.19 88 ASP A O 1
ATOM 657 N N . LEU A 1 89 ? 8.985 -9.794 3.848 1.00 91.62 89 LEU A N 1
ATOM 658 C CA . LEU A 1 89 ? 8.557 -8.632 4.607 1.00 91.62 89 LEU A CA 1
ATOM 659 C C . LEU A 1 89 ? 8.937 -8.786 6.083 1.00 91.62 89 LEU A C 1
ATOM 661 O O . LEU A 1 89 ? 8.716 -9.831 6.694 1.00 91.62 89 LEU A O 1
ATOM 665 N N . ILE A 1 90 ? 9.472 -7.720 6.680 1.00 92.62 90 ILE A N 1
ATOM 666 C CA . ILE A 1 90 ? 9.641 -7.643 8.140 1.00 92.62 90 ILE A CA 1
ATOM 667 C C . ILE A 1 90 ? 8.275 -7.537 8.833 1.00 92.62 90 ILE A C 1
ATOM 669 O O . ILE A 1 90 ? 7.268 -7.262 8.193 1.00 92.62 90 ILE A O 1
ATOM 673 N N . GLU A 1 91 ? 8.198 -7.716 10.149 1.00 93.38 91 GLU A N 1
ATOM 674 C CA . GLU A 1 91 ? 6.916 -7.532 10.842 1.00 93.38 91 GLU A CA 1
ATOM 675 C C . GLU A 1 91 ? 6.373 -6.101 10.722 1.00 93.38 91 GLU A C 1
ATOM 677 O O . GLU A 1 91 ? 7.123 -5.137 10.571 1.00 93.38 91 GLU A O 1
ATOM 682 N N . PHE A 1 92 ? 5.045 -5.969 10.782 1.00 94.25 92 PHE A N 1
ATOM 683 C CA . PHE A 1 92 ? 4.391 -4.663 10.753 1.00 94.25 92 PHE A CA 1
ATOM 684 C C . PHE A 1 92 ? 4.787 -3.820 11.969 1.00 94.25 92 PHE A C 1
ATOM 686 O O . PHE A 1 92 ? 4.634 -4.253 13.110 1.00 94.25 92 PHE A O 1
ATOM 693 N N . GLU A 1 93 ? 5.195 -2.581 11.715 1.00 92.94 93 GLU A N 1
ATOM 694 C CA . GLU A 1 93 ? 5.481 -1.583 12.742 1.00 92.94 93 GLU A CA 1
ATOM 695 C C . GLU A 1 93 ? 4.396 -0.501 12.745 1.00 92.94 93 GLU A C 1
ATOM 697 O O . GLU A 1 93 ? 4.035 0.026 11.688 1.00 92.94 93 GLU A O 1
ATOM 702 N N . ASP A 1 94 ? 3.894 -0.147 13.929 1.00 92.25 94 ASP A N 1
ATOM 703 C CA . ASP A 1 94 ? 3.020 1.012 14.113 1.00 92.25 94 ASP A CA 1
ATOM 704 C C . ASP A 1 94 ? 3.853 2.292 14.016 1.00 92.25 94 ASP A C 1
ATOM 706 O O . ASP A 1 94 ? 4.651 2.610 14.901 1.00 92.25 94 ASP A O 1
ATOM 710 N N . LEU A 1 95 ? 3.677 3.036 12.927 1.00 89.81 95 LEU A N 1
ATOM 711 C CA . LEU A 1 95 ? 4.452 4.235 12.636 1.00 89.81 95 LEU A CA 1
ATOM 712 C C . LEU A 1 95 ? 3.537 5.423 12.329 1.00 89.81 95 LEU A C 1
ATOM 714 O O . LEU A 1 95 ? 2.422 5.250 11.829 1.00 89.81 95 LEU A O 1
ATOM 718 N N . PRO A 1 96 ? 3.992 6.663 12.577 1.00 88.50 96 PRO A N 1
ATOM 719 C CA . PRO A 1 96 ? 3.276 7.840 12.114 1.00 88.50 96 PRO A CA 1
ATOM 720 C C . PRO A 1 96 ? 3.065 7.784 10.601 1.00 88.50 96 PRO A C 1
ATOM 722 O O . PRO A 1 96 ? 3.940 7.354 9.853 1.00 88.50 96 PRO A O 1
ATOM 725 N N . CYS A 1 97 ? 1.942 8.314 10.130 1.00 85.44 97 CYS A N 1
ATOM 726 C CA . CYS A 1 97 ? 1.657 8.423 8.698 1.00 85.44 97 CYS A CA 1
ATOM 727 C C . CYS A 1 97 ? 2.769 9.123 7.889 1.00 85.44 97 CYS A C 1
ATOM 729 O O . CYS A 1 97 ? 3.008 8.792 6.733 1.00 85.44 97 CYS A O 1
ATOM 731 N N . ALA A 1 98 ? 3.486 10.068 8.507 1.00 83.56 98 ALA A N 1
ATOM 732 C CA . ALA A 1 98 ? 4.635 10.743 7.900 1.00 83.56 98 ALA A CA 1
ATOM 733 C C . ALA A 1 98 ? 5.823 9.802 7.600 1.00 83.56 98 ALA A C 1
ATOM 735 O O . ALA A 1 98 ? 6.749 10.191 6.895 1.00 83.56 98 ALA A O 1
ATOM 736 N N . SER A 1 99 ? 5.812 8.579 8.137 1.00 86.75 99 SER A N 1
ATOM 737 C CA . SER A 1 99 ? 6.803 7.529 7.885 1.00 86.75 99 SER A CA 1
ATOM 738 C C . SER A 1 99 ? 6.417 6.588 6.740 1.00 86.75 99 SER A C 1
ATOM 740 O O . SER A 1 99 ? 7.161 5.650 6.444 1.00 86.75 99 SER A O 1
ATOM 742 N N . ILE A 1 100 ? 5.263 6.798 6.097 1.00 87.50 100 ILE A N 1
ATOM 743 C CA . ILE A 1 100 ? 4.884 6.044 4.901 1.00 87.50 100 ILE A CA 1
ATOM 744 C C . ILE A 1 100 ? 5.846 6.423 3.772 1.00 87.50 100 ILE A C 1
ATOM 746 O O . ILE A 1 100 ? 5.895 7.597 3.394 1.00 87.50 100 ILE A O 1
ATOM 750 N N . PRO A 1 101 ? 6.618 5.465 3.226 1.00 84.00 101 PRO A N 1
ATOM 751 C CA . PRO A 1 101 ? 7.512 5.781 2.129 1.00 84.00 101 PRO A CA 1
ATOM 752 C C . PRO A 1 101 ? 6.679 6.072 0.880 1.00 84.00 101 PRO A C 1
ATOM 754 O O . PRO A 1 101 ? 5.744 5.339 0.581 1.00 84.00 101 PRO A O 1
ATOM 757 N N . ALA A 1 102 ? 7.012 7.116 0.128 1.00 74.31 102 ALA A N 1
ATOM 758 C CA . ALA A 1 102 ? 6.410 7.351 -1.179 1.00 74.31 102 ALA A CA 1
ATOM 759 C C . ALA A 1 102 ? 7.367 6.834 -2.267 1.00 74.31 102 ALA A C 1
ATOM 761 O O . ALA A 1 102 ? 8.550 7.167 -2.216 1.00 74.31 102 ALA A O 1
ATOM 762 N N . PRO A 1 103 ? 6.897 6.043 -3.250 1.00 66.12 103 PRO A N 1
ATOM 763 C CA . PRO A 1 103 ? 7.715 5.690 -4.413 1.00 66.12 103 PRO A CA 1
ATOM 764 C C . PRO A 1 103 ? 7.977 6.900 -5.333 1.00 66.12 103 PRO A C 1
ATOM 766 O O . PRO A 1 103 ? 8.882 6.856 -6.158 1.00 66.12 103 PRO A O 1
ATOM 769 N N . GLY A 1 104 ? 7.203 7.980 -5.171 1.00 67.12 104 GLY A N 1
ATOM 770 C CA . GLY A 1 104 ? 7.377 9.274 -5.828 1.00 67.12 104 GLY A CA 1
ATOM 771 C C . GLY A 1 104 ? 7.124 10.434 -4.857 1.00 67.12 104 GLY A C 1
ATOM 772 O O . GLY A 1 104 ? 7.759 10.537 -3.808 1.00 67.12 104 GLY A O 1
ATOM 773 N N . ALA A 1 105 ? 6.181 11.319 -5.175 1.00 63.88 105 ALA A N 1
ATOM 774 C CA . ALA A 1 105 ? 5.787 12.427 -4.307 1.00 63.88 105 ALA A CA 1
ATOM 775 C C . ALA A 1 105 ? 4.680 12.017 -3.318 1.00 63.88 105 ALA A C 1
ATOM 777 O O . ALA A 1 105 ? 3.699 11.368 -3.673 1.00 63.88 105 ALA A O 1
ATOM 778 N N . SER A 1 106 ? 4.759 12.482 -2.069 1.00 66.38 106 SER A N 1
ATOM 779 C CA . SER A 1 106 ? 3.773 12.178 -1.013 1.00 66.38 106 SER A CA 1
ATOM 780 C C . SER A 1 106 ? 2.320 12.531 -1.375 1.00 66.38 106 SER A C 1
ATOM 782 O O . SER A 1 106 ? 1.387 11.853 -0.941 1.00 66.38 106 SER A O 1
ATOM 784 N N . LYS A 1 107 ? 2.112 13.547 -2.225 1.00 75.19 107 LYS A N 1
ATOM 785 C CA . LYS A 1 107 ? 0.793 13.940 -2.752 1.00 75.19 107 LYS A CA 1
ATOM 786 C C . LYS A 1 107 ? 0.096 12.809 -3.524 1.00 75.19 107 LYS A C 1
ATOM 788 O O . LYS A 1 107 ? -1.128 12.758 -3.584 1.00 75.19 107 LYS A O 1
ATOM 793 N N . GLU A 1 108 ? 0.853 11.879 -4.086 1.00 77.88 108 GLU A N 1
ATOM 794 C CA . GLU A 1 108 ? 0.327 10.814 -4.939 1.00 77.88 108 GLU A CA 1
ATOM 795 C C . GLU A 1 108 ? -0.399 9.736 -4.127 1.00 77.88 108 GLU A C 1
ATOM 797 O O . GLU A 1 108 ? -1.411 9.201 -4.576 1.00 77.88 108 GLU A O 1
ATOM 802 N N . LEU A 1 109 ? 0.049 9.480 -2.893 1.00 85.06 109 LEU A N 1
ATOM 803 C CA . LEU A 1 109 ? -0.660 8.596 -1.965 1.00 85.06 109 LEU A CA 1
ATOM 804 C C . LEU A 1 109 ? -1.992 9.210 -1.521 1.00 85.06 109 LEU A C 1
ATOM 806 O O . LEU A 1 109 ? -2.996 8.504 -1.432 1.00 85.06 109 LEU A O 1
ATOM 810 N N . VAL A 1 110 ? -2.038 10.533 -1.326 1.00 88.00 110 VAL A N 1
ATOM 811 C CA . VAL A 1 110 ? -3.295 11.257 -1.061 1.00 88.00 110 VAL A CA 1
ATOM 812 C C . VAL A 1 110 ? -4.263 11.098 -2.235 1.00 88.00 110 VAL A C 1
ATOM 814 O O . VAL A 1 110 ? -5.454 10.876 -2.037 1.00 88.00 110 VAL A O 1
ATOM 817 N N . GLU A 1 111 ? -3.766 11.119 -3.471 1.00 88.25 111 GLU A N 1
ATOM 818 C CA . GLU A 1 111 ? -4.584 10.916 -4.675 1.00 88.25 111 GLU A CA 1
ATOM 819 C C . GLU A 1 111 ? -5.004 9.449 -4.899 1.00 88.25 111 GLU A C 1
ATOM 821 O O . GLU A 1 111 ? -5.992 9.194 -5.602 1.00 88.25 111 GLU A O 1
ATOM 826 N N . LEU A 1 112 ? -4.312 8.485 -4.279 1.00 89.44 112 LEU A N 1
ATOM 827 C CA . LEU A 1 112 ? -4.794 7.107 -4.090 1.00 89.44 112 LEU A CA 1
ATOM 828 C C . LEU A 1 112 ? -5.847 6.995 -2.975 1.00 89.44 112 LEU A C 1
ATOM 830 O O . LEU A 1 112 ? -6.507 5.965 -2.841 1.00 89.44 112 LEU A O 1
ATOM 834 N N . GLY A 1 113 ? -6.061 8.063 -2.209 1.00 90.50 113 GLY A N 1
ATOM 835 C CA . GLY A 1 113 ? -7.043 8.138 -1.132 1.00 90.50 113 GLY A CA 1
ATOM 836 C C . GLY A 1 113 ? -6.484 7.808 0.250 1.00 90.50 113 GLY A C 1
ATOM 837 O O . GLY A 1 113 ? -7.274 7.537 1.157 1.00 90.50 113 GLY A O 1
ATOM 838 N N . LEU A 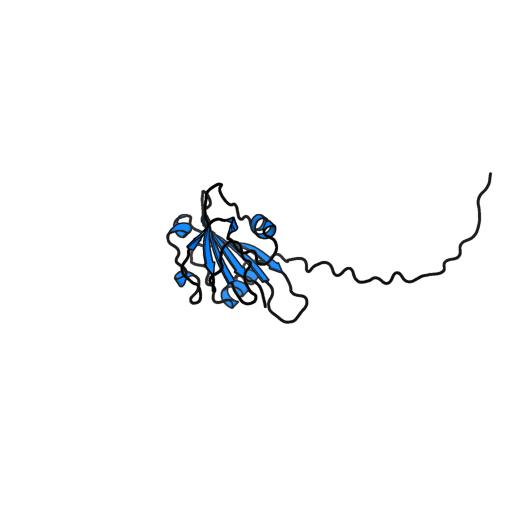1 114 ? -5.157 7.843 0.430 1.00 89.19 114 LEU A N 1
ATOM 839 C CA . LEU A 1 114 ? -4.551 7.804 1.757 1.00 89.19 114 LEU A CA 1
ATOM 840 C C . LEU A 1 114 ? -5.045 9.007 2.564 1.00 89.19 114 LEU A C 1
ATOM 842 O O . LEU A 1 114 ? -4.801 10.159 2.206 1.00 89.19 114 LEU A O 1
ATOM 846 N N . THR A 1 115 ? -5.727 8.722 3.669 1.00 85.44 115 THR A N 1
ATOM 847 C CA . THR A 1 115 ? -6.174 9.734 4.626 1.00 85.44 115 THR A CA 1
ATOM 848 C C . THR A 1 115 ? -5.571 9.412 5.975 1.00 85.44 115 THR A C 1
ATOM 850 O O . THR A 1 115 ? -5.865 8.368 6.549 1.00 85.44 115 THR A O 1
ATOM 853 N N . CYS A 1 116 ? -4.739 10.317 6.476 1.00 79.38 116 CYS A N 1
ATOM 854 C CA . CYS A 1 116 ? -4.065 10.157 7.753 1.00 79.38 116 CYS A CA 1
ATOM 855 C C . CYS A 1 116 ? -4.846 10.888 8.848 1.00 79.38 116 CYS A C 1
ATOM 857 O O . CYS A 1 116 ? -4.877 12.122 8.836 1.00 79.38 116 CYS A O 1
ATOM 859 N N . PRO A 1 117 ? -5.497 10.174 9.783 1.00 70.31 117 PRO A N 1
ATOM 860 C CA . PRO A 1 117 ? -6.175 10.820 10.897 1.00 70.31 117 PRO A CA 1
ATOM 861 C C . PRO A 1 117 ? -5.167 11.564 11.784 1.00 70.31 117 PRO A C 1
ATOM 863 O O . PRO A 1 117 ? -4.047 11.100 12.009 1.00 70.31 117 PRO A O 1
ATOM 866 N N . ALA A 1 118 ? -5.563 12.730 12.300 1.00 69.31 118 ALA A N 1
ATOM 867 C CA . ALA A 1 118 ? -4.723 13.516 13.200 1.00 69.31 118 ALA A CA 1
ATOM 868 C C . ALA A 1 118 ? -4.380 12.700 14.459 1.00 69.31 118 ALA A C 1
ATOM 870 O O . ALA A 1 118 ? -5.273 12.206 15.143 1.00 69.31 118 ALA A O 1
ATOM 871 N N . GLY A 1 119 ? -3.085 12.540 14.745 1.00 67.25 119 GLY A N 1
ATOM 872 C CA . GLY A 1 119 ? -2.601 11.731 15.871 1.00 67.25 119 GLY A CA 1
ATOM 873 C C . GLY A 1 119 ? -2.699 10.212 15.673 1.00 67.25 119 GLY A C 1
ATOM 874 O O . GLY A 1 119 ? -2.380 9.473 16.601 1.00 67.25 119 GLY A O 1
ATOM 875 N N . GLY A 1 120 ? -3.121 9.736 14.497 1.00 74.06 120 GLY A N 1
ATOM 876 C CA . GLY A 1 120 ? -3.133 8.315 14.154 1.00 74.06 120 GLY A CA 1
ATOM 877 C C . GLY A 1 120 ? -1.839 7.831 13.494 1.00 74.06 120 GLY A C 1
ATOM 878 O O . GLY A 1 120 ? -1.008 8.619 13.033 1.00 74.06 120 GLY A O 1
ATOM 879 N N . GLY A 1 121 ? -1.689 6.508 13.444 1.00 85.94 121 GLY A N 1
ATOM 880 C CA . GLY A 1 121 ? -0.582 5.817 12.786 1.00 85.94 121 GLY A CA 1
ATOM 881 C C . GLY A 1 121 ? -1.058 4.878 11.681 1.00 85.94 121 GLY A C 1
ATOM 882 O O . GLY A 1 121 ? -2.241 4.543 11.592 1.00 85.94 121 GLY A O 1
ATOM 883 N N . ALA A 1 122 ? -0.111 4.454 10.855 1.00 91.81 122 ALA A N 1
ATOM 884 C CA . ALA A 1 122 ? -0.263 3.370 9.902 1.00 91.81 122 ALA A CA 1
ATOM 885 C C . ALA A 1 122 ? 0.595 2.186 10.355 1.00 91.81 122 ALA A C 1
ATOM 887 O O . ALA A 1 122 ? 1.635 2.373 10.988 1.00 91.81 122 ALA A O 1
ATOM 888 N N . ARG A 1 123 ? 0.191 0.971 9.988 1.00 93.94 123 ARG A N 1
ATOM 889 C CA . ARG A 1 123 ? 1.047 -0.208 10.152 1.00 93.94 123 ARG A CA 1
ATOM 890 C C . ARG A 1 123 ? 1.835 -0.394 8.879 1.00 93.94 123 ARG A C 1
ATOM 892 O O . ARG A 1 123 ? 1.243 -0.540 7.812 1.00 93.94 123 ARG A O 1
ATOM 899 N N . ILE A 1 124 ? 3.155 -0.374 8.975 1.00 93.31 124 ILE A N 1
ATOM 900 C CA . ILE A 1 124 ? 4.022 -0.437 7.803 1.00 93.31 124 ILE A CA 1
ATOM 901 C C . ILE A 1 124 ? 4.953 -1.632 7.924 1.00 93.31 124 ILE A C 1
ATOM 903 O O . ILE A 1 124 ? 5.637 -1.795 8.929 1.00 93.31 124 ILE A O 1
ATOM 907 N N . THR A 1 125 ? 4.996 -2.437 6.873 1.00 93.44 125 THR A N 1
ATOM 908 C CA . THR A 1 125 ? 6.002 -3.477 6.664 1.00 93.44 125 THR A CA 1
ATOM 909 C C . THR A 1 125 ? 6.755 -3.210 5.365 1.00 93.44 125 THR A C 1
ATOM 911 O O . THR A 1 125 ? 6.252 -2.527 4.468 1.00 93.44 125 THR A O 1
ATOM 914 N N . ARG A 1 126 ? 7.997 -3.685 5.282 1.00 91.19 126 ARG A N 1
ATOM 915 C CA . ARG A 1 126 ? 8.942 -3.420 4.196 1.00 91.19 126 ARG A CA 1
ATOM 916 C C . ARG A 1 126 ? 9.906 -4.597 4.044 1.00 91.19 126 ARG A C 1
ATOM 918 O O . ARG A 1 126 ? 10.131 -5.336 4.998 1.00 91.19 126 ARG A O 1
ATOM 925 N N . THR A 1 127 ? 10.554 -4.724 2.891 1.00 89.12 127 THR A N 1
ATOM 926 C CA . THR A 1 127 ? 11.665 -5.686 2.716 1.00 89.12 127 THR A CA 1
ATOM 927 C C . THR A 1 127 ? 12.962 -5.250 3.400 1.00 89.12 127 THR A C 1
ATOM 929 O O . THR A 1 127 ? 13.912 -6.019 3.494 1.00 89.12 127 THR A O 1
ATOM 932 N N . GLN A 1 128 ? 13.027 -4.003 3.873 1.00 82.44 128 GLN A N 1
ATOM 933 C CA . GLN A 1 128 ? 14.183 -3.445 4.568 1.00 82.44 128 GLN A CA 1
ATOM 934 C C . GLN A 1 128 ? 13.760 -2.512 5.702 1.00 82.44 128 GLN A C 1
ATOM 936 O O . GLN A 1 128 ? 12.704 -1.877 5.639 1.00 82.44 128 GLN A O 1
ATOM 941 N N . ARG A 1 129 ? 14.607 -2.374 6.727 1.00 75.44 129 ARG A N 1
ATOM 942 C CA . ARG A 1 129 ? 14.374 -1.379 7.779 1.00 75.44 129 ARG A CA 1
ATOM 943 C C . ARG A 1 129 ? 14.748 0.010 7.274 1.00 75.44 129 ARG A C 1
ATOM 945 O O . ARG A 1 129 ? 15.888 0.243 6.891 1.00 75.44 129 ARG A O 1
ATOM 952 N N . LEU A 1 130 ? 13.785 0.922 7.329 1.00 74.62 130 LEU A N 1
ATOM 953 C CA . LEU A 1 130 ? 13.965 2.348 7.076 1.00 74.62 130 LEU A CA 1
ATOM 954 C C . LEU A 1 130 ? 13.746 3.116 8.378 1.00 74.62 130 LEU A C 1
ATOM 956 O O . LEU A 1 130 ?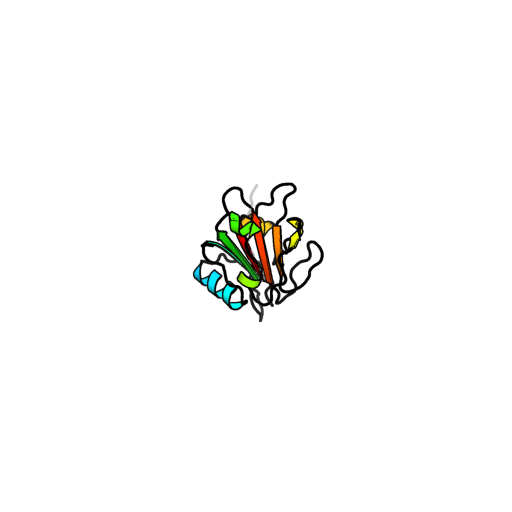 12.885 2.747 9.179 1.00 74.62 130 LEU A O 1
ATOM 960 N N . HIS A 1 131 ? 14.487 4.201 8.580 1.00 69.50 131 HIS A N 1
ATOM 961 C CA . HIS A 1 131 ? 14.309 5.070 9.738 1.00 69.50 131 HIS A CA 1
ATOM 962 C C . HIS A 1 131 ? 13.534 6.333 9.348 1.00 69.50 131 HIS A C 1
ATOM 964 O O . HIS A 1 131 ? 13.961 7.112 8.500 1.00 69.50 131 HIS A O 1
ATOM 970 N N . GLY A 1 132 ? 12.393 6.565 10.003 1.00 66.62 132 GLY A N 1
ATOM 971 C CA . GLY A 1 132 ? 11.567 7.753 9.775 1.00 66.62 132 GLY A CA 1
ATOM 972 C C . GLY A 1 132 ? 10.863 7.757 8.412 1.00 66.62 132 GLY A C 1
ATOM 973 O O . GLY A 1 132 ? 10.399 6.725 7.941 1.00 66.62 132 GLY A O 1
ATO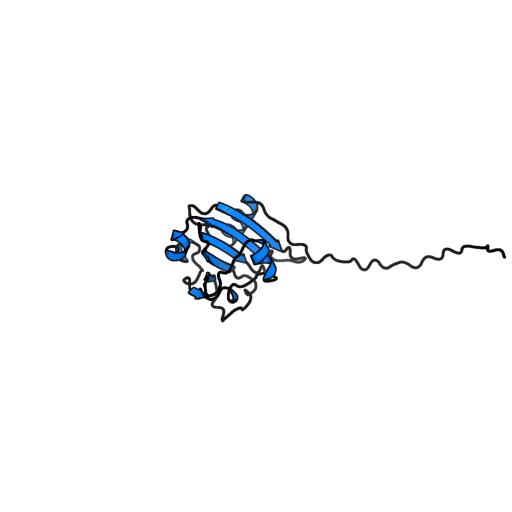M 974 N N . GLY A 1 133 ? 10.738 8.937 7.800 1.00 65.12 133 GLY A N 1
ATOM 975 C CA . GLY A 1 133 ? 10.089 9.150 6.494 1.00 65.12 133 GLY A CA 1
ATOM 976 C C . GLY A 1 133 ? 11.004 8.944 5.288 1.00 65.12 133 GLY A C 1
ATOM 977 O O . GLY A 1 133 ? 10.858 9.641 4.287 1.00 65.12 133 GLY A O 1
ATOM 978 N N . GLN A 1 134 ? 11.987 8.048 5.392 1.00 73.69 134 GLN A N 1
ATOM 979 C CA . GLN A 1 134 ? 12.864 7.717 4.270 1.00 73.69 134 GLN A CA 1
ATOM 980 C C . GLN A 1 134 ? 12.068 7.116 3.104 1.00 73.69 134 GLN A C 1
ATOM 982 O O . GLN A 1 134 ? 11.078 6.408 3.297 1.00 73.69 134 GLN A O 1
ATOM 987 N N . SER A 1 135 ? 12.513 7.416 1.883 1.00 78.81 135 SER A N 1
ATOM 988 C CA . SER A 1 135 ? 11.982 6.789 0.669 1.00 78.81 135 SER A CA 1
ATOM 989 C C . SER A 1 135 ? 12.429 5.327 0.581 1.00 78.81 135 SER A C 1
ATOM 991 O O . SER A 1 135 ? 13.399 4.934 1.226 1.00 78.81 135 SER A O 1
ATOM 993 N N . LEU A 1 136 ? 11.708 4.521 -0.201 1.00 83.19 136 LEU A N 1
ATOM 994 C CA . LEU A 1 136 ? 12.131 3.151 -0.498 1.00 83.19 136 LEU A CA 1
ATOM 995 C C . LEU A 1 136 ? 13.384 3.167 -1.375 1.00 83.19 136 LEU A C 1
ATOM 997 O O . LEU A 1 136 ? 13.451 3.936 -2.334 1.00 83.19 136 LEU A O 1
ATOM 1001 N N . ASP A 1 137 ? 14.336 2.286 -1.074 1.00 85.62 137 ASP A N 1
ATOM 1002 C CA . ASP A 1 137 ? 15.468 2.056 -1.966 1.00 85.62 137 ASP A CA 1
ATOM 1003 C C . ASP A 1 137 ? 14.997 1.325 -3.226 1.00 85.62 137 ASP A C 1
ATOM 1005 O O . ASP A 1 137 ? 14.030 0.554 -3.199 1.00 85.62 137 ASP A O 1
ATOM 1009 N N . LEU A 1 138 ? 15.695 1.544 -4.340 1.00 87.06 138 LEU A N 1
ATOM 1010 C CA . LEU A 1 138 ? 15.413 0.832 -5.583 1.00 87.06 138 LEU A CA 1
ATOM 1011 C C . LEU A 1 138 ? 15.441 -0.685 -5.353 1.00 87.06 138 LEU A C 1
ATOM 1013 O O . LEU A 1 138 ? 16.270 -1.224 -4.624 1.00 87.06 138 LEU A O 1
ATOM 1017 N N . GLY A 1 139 ? 14.497 -1.377 -5.974 1.00 87.12 139 GLY A N 1
ATOM 1018 C CA . GLY A 1 139 ? 14.284 -2.811 -5.844 1.00 87.12 139 GLY A CA 1
ATOM 1019 C C . GLY A 1 139 ? 13.457 -3.218 -4.627 1.00 87.12 139 GLY A C 1
ATOM 1020 O O . GLY A 1 139 ? 13.070 -4.383 -4.547 1.00 87.12 139 GLY A O 1
ATOM 1021 N N . THR A 1 140 ? 13.123 -2.295 -3.721 1.00 90.00 140 THR A N 1
ATOM 1022 C CA . THR A 1 140 ? 12.402 -2.613 -2.479 1.00 90.00 140 THR A CA 1
ATOM 1023 C C . THR A 1 140 ? 10.924 -2.254 -2.533 1.00 90.00 140 THR A C 1
ATOM 1025 O O . THR A 1 140 ? 10.485 -1.418 -3.332 1.00 90.00 140 THR A O 1
ATOM 1028 N N . HIS A 1 141 ? 10.140 -2.920 -1.683 1.00 92.06 141 HIS A N 1
ATOM 1029 C CA . HIS A 1 141 ? 8.709 -2.675 -1.552 1.00 92.06 141 HIS A CA 1
ATOM 1030 C C . HIS A 1 141 ? 8.275 -2.525 -0.092 1.00 92.06 141 HIS A C 1
ATOM 1032 O O . HIS A 1 141 ? 8.954 -2.961 0.842 1.00 92.06 141 HIS A O 1
ATOM 1038 N N . ALA A 1 142 ? 7.119 -1.892 0.082 1.00 94.06 142 ALA A N 1
ATOM 1039 C CA . ALA A 1 142 ? 6.433 -1.741 1.353 1.00 94.06 142 ALA A CA 1
ATOM 1040 C C . ALA A 1 142 ? 4.961 -2.113 1.217 1.00 94.06 142 ALA A C 1
ATOM 1042 O O . ALA A 1 142 ? 4.348 -1.886 0.172 1.00 94.06 142 ALA A O 1
ATOM 1043 N N . VAL A 1 143 ? 4.388 -2.606 2.310 1.00 95.44 143 VAL A N 1
ATOM 1044 C CA . VAL A 1 143 ? 2.942 -2.711 2.483 1.00 95.44 143 VAL A CA 1
ATOM 1045 C C . VAL A 1 143 ? 2.534 -1.828 3.655 1.00 95.44 143 VAL A C 1
ATOM 1047 O O . VAL A 1 143 ? 3.151 -1.848 4.720 1.00 95.44 143 VAL A O 1
ATOM 1050 N N . VAL A 1 144 ? 1.493 -1.031 3.447 1.00 95.00 144 VAL A N 1
ATOM 1051 C CA . VAL A 1 144 ? 0.975 -0.077 4.428 1.00 95.00 144 VAL A CA 1
ATOM 1052 C C . VAL A 1 144 ? -0.484 -0.397 4.690 1.00 95.00 144 VAL A C 1
ATOM 1054 O O . VAL A 1 144 ? -1.280 -0.422 3.755 1.00 95.00 144 VAL A O 1
ATOM 1057 N N . LEU A 1 145 ? -0.847 -0.577 5.954 1.00 95.56 145 LEU A N 1
ATOM 1058 C CA . LEU A 1 145 ? -2.236 -0.611 6.389 1.00 95.56 145 LEU A CA 1
ATOM 1059 C C . LEU A 1 145 ? -2.590 0.737 6.998 1.00 95.56 145 LEU A C 1
ATOM 1061 O O . LEU A 1 145 ? -1.943 1.192 7.944 1.00 95.56 145 LEU A O 1
ATOM 1065 N N . ASN A 1 146 ? -3.628 1.361 6.460 1.00 94.19 146 ASN A N 1
ATOM 1066 C CA . ASN A 1 146 ? -4.174 2.611 6.963 1.00 94.19 146 ASN A CA 1
ATOM 1067 C C . ASN A 1 146 ? -5.616 2.377 7.437 1.00 94.19 146 ASN A C 1
ATOM 1069 O O . ASN A 1 146 ? -6.429 1.848 6.668 1.00 94.19 146 ASN A O 1
ATOM 1073 N N . PRO A 1 147 ? -5.959 2.749 8.681 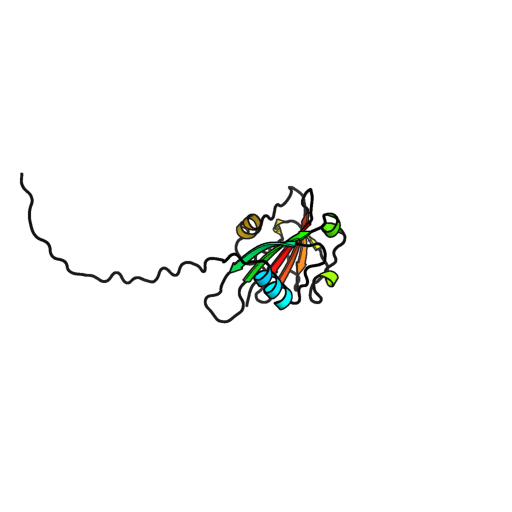1.00 92.50 147 PRO A N 1
ATOM 1074 C CA . PRO A 1 147 ? -7.312 2.588 9.173 1.00 92.50 147 PRO A CA 1
ATOM 1075 C C . PRO A 1 147 ? -8.205 3.701 8.619 1.00 92.50 147 PRO A C 1
ATOM 1077 O O . PRO A 1 147 ? -7.841 4.878 8.620 1.00 92.50 147 PRO A O 1
ATOM 1080 N N . THR A 1 148 ? -9.418 3.344 8.210 1.00 89.25 148 THR A N 1
ATOM 1081 C CA . THR A 1 148 ? -10.502 4.303 7.955 1.00 89.25 148 THR A CA 1
ATOM 1082 C C . THR A 1 148 ? -11.678 3.997 8.889 1.00 89.25 148 THR A C 1
ATOM 1084 O O . THR A 1 148 ? -11.689 2.940 9.524 1.00 89.25 148 THR A O 1
ATOM 1087 N N . PRO A 1 149 ? -12.696 4.874 8.991 1.00 86.56 149 PRO A N 1
ATOM 1088 C CA . PRO A 1 149 ? -13.842 4.613 9.861 1.00 86.56 149 PRO A CA 1
ATOM 1089 C C . PRO A 1 149 ? -14.617 3.324 9.541 1.00 86.56 149 PRO A C 1
ATOM 1091 O O . PRO A 1 149 ? -15.252 2.779 10.438 1.00 86.56 149 PRO A O 1
ATOM 1094 N N . SER A 1 150 ? -14.599 2.848 8.289 1.00 90.25 150 SER A N 1
ATOM 1095 C CA . SER A 1 150 ? -15.437 1.723 7.838 1.00 90.25 150 SER A CA 1
ATOM 1096 C C . SER A 1 150 ? -14.675 0.523 7.273 1.00 90.25 150 SER A C 1
ATOM 1098 O O . SER A 1 150 ? -15.261 -0.549 7.149 1.00 90.25 150 SER A O 1
ATOM 1100 N N . HIS A 1 151 ? -13.401 0.677 6.915 1.00 94.94 151 HIS A N 1
ATOM 1101 C CA . HIS A 1 151 ? -12.601 -0.359 6.255 1.00 94.94 151 HIS A CA 1
ATOM 1102 C C . HIS A 1 151 ? -11.099 -0.157 6.505 1.00 94.94 151 HIS A C 1
ATOM 1104 O O . HIS A 1 151 ? -10.665 0.905 6.964 1.00 94.94 151 HIS A O 1
ATOM 1110 N N . THR A 1 152 ? -10.295 -1.161 6.169 1.00 95.56 152 THR A N 1
ATOM 1111 C CA . THR A 1 152 ? -8.831 -1.044 6.135 1.00 95.56 152 THR A CA 1
ATOM 1112 C C . THR A 1 152 ? -8.391 -0.777 4.705 1.00 95.56 152 THR A C 1
ATOM 1114 O O . THR A 1 152 ? -8.790 -1.500 3.795 1.00 95.56 152 THR A O 1
ATOM 1117 N N . GLN A 1 153 ? -7.545 0.228 4.504 1.00 96.25 153 GLN A N 1
ATOM 1118 C CA . GLN A 1 153 ? -6.839 0.410 3.239 1.00 96.25 153 GLN A CA 1
ATOM 1119 C C . GLN A 1 153 ? -5.503 -0.325 3.312 1.00 96.25 153 GLN A C 1
ATOM 1121 O O . GLN A 1 153 ? -4.755 -0.139 4.272 1.00 96.25 153 GLN A O 1
ATOM 1126 N N . LEU A 1 154 ? -5.189 -1.115 2.292 1.00 96.94 154 LEU A N 1
ATOM 1127 C CA . LEU A 1 154 ? -3.890 -1.746 2.094 1.00 96.94 154 LEU A CA 1
ATOM 1128 C C . LEU A 1 154 ? -3.232 -1.112 0.874 1.00 96.94 154 LEU A C 1
ATOM 1130 O O . LEU A 1 154 ? -3.778 -1.167 -0.225 1.00 96.94 154 LEU A O 1
ATOM 1134 N N . PHE A 1 155 ? -2.055 -0.521 1.058 1.00 96.12 155 PHE A N 1
ATOM 1135 C CA . PHE A 1 155 ? -1.241 0.003 -0.032 1.00 96.12 155 PHE A CA 1
ATOM 1136 C C . PHE A 1 155 ? -0.034 -0.897 -0.256 1.00 96.12 155 PHE A C 1
ATOM 1138 O O . PHE A 1 155 ? 0.691 -1.180 0.694 1.00 96.12 155 PHE A O 1
ATOM 1145 N N . VAL A 1 156 ? 0.212 -1.289 -1.502 1.00 96.00 156 VAL A N 1
ATOM 1146 C CA . VAL A 1 156 ? 1.457 -1.935 -1.931 1.00 96.00 156 VAL A CA 1
ATOM 1147 C C . VAL A 1 156 ? 2.269 -0.923 -2.720 1.00 96.00 156 VAL A C 1
ATOM 1149 O O . VAL A 1 156 ? 1.787 -0.372 -3.713 1.00 96.00 156 VAL A O 1
ATOM 1152 N N . LEU A 1 157 ? 3.490 -0.666 -2.263 1.00 94.12 157 LEU A N 1
ATOM 1153 C CA . LEU A 1 157 ? 4.379 0.368 -2.780 1.00 94.12 157 LEU A CA 1
ATOM 1154 C C . LEU A 1 157 ? 5.674 -0.273 -3.260 1.00 94.12 157 LEU A C 1
ATOM 1156 O O . LEU A 1 157 ? 6.252 -1.081 -2.540 1.00 94.12 157 LEU A O 1
ATOM 1160 N N . TYR A 1 158 ? 6.155 0.115 -4.434 1.00 92.94 158 TYR A N 1
ATOM 1161 C CA . TYR A 1 158 ? 7.388 -0.408 -5.013 1.00 92.94 158 TYR A CA 1
ATOM 1162 C C . TYR A 1 158 ? 8.204 0.704 -5.662 1.00 92.94 158 TYR A C 1
ATOM 1164 O O . TYR A 1 158 ? 7.654 1.506 -6.417 1.00 92.94 158 TYR A O 1
ATOM 1172 N N . ALA A 1 159 ? 9.512 0.726 -5.400 1.00 89.25 159 ALA A N 1
ATOM 1173 C CA . ALA A 1 159 ? 10.412 1.786 -5.858 1.00 89.25 159 ALA A 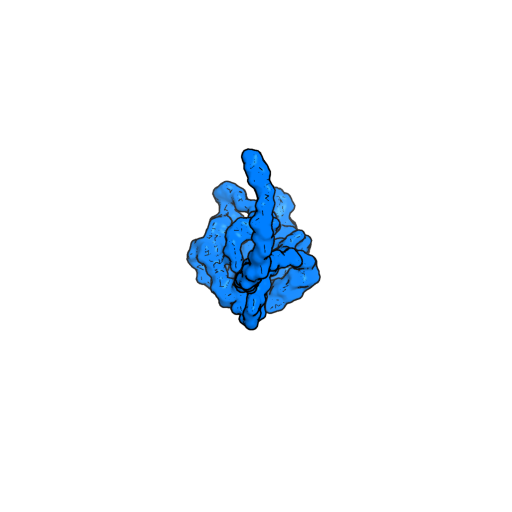CA 1
ATOM 1174 C C . ALA A 1 159 ? 10.893 1.653 -7.315 1.00 89.25 159 ALA A C 1
ATOM 1176 O O . ALA A 1 159 ? 11.559 2.555 -7.812 1.00 89.25 159 ALA A O 1
ATOM 1177 N N . GLY A 1 160 ? 10.571 0.561 -8.018 1.00 88.62 160 GLY A N 1
ATOM 1178 C CA . GLY A 1 160 ? 11.179 0.279 -9.325 1.00 88.62 160 GLY A CA 1
ATOM 1179 C C . GLY A 1 160 ? 12.621 -0.219 -9.191 1.00 88.62 160 GLY A C 1
ATOM 1180 O O . GLY A 1 160 ? 13.055 -0.522 -8.085 1.00 88.62 160 GLY A O 1
ATOM 1181 N N . THR A 1 161 ? 13.360 -0.330 -10.295 1.00 86.88 161 THR A N 1
ATOM 1182 C CA . THR A 1 161 ? 14.803 -0.678 -10.318 1.00 86.88 161 THR A CA 1
ATOM 1183 C C . THR A 1 161 ? 15.544 0.178 -11.316 1.00 86.88 161 THR A C 1
ATOM 1185 O O . THR A 1 161 ? 14.949 0.368 -12.401 1.00 86.88 161 THR A O 1
#

Organism: NCBI:txid417102

Radius of gyration: 21.93 Å; chains: 1; bounding box: 31×72×63 Å

pLDDT: mean 81.79, std 18.86, range [32.41, 98.25]

Sequence (161 aa):
MVALAVMLCVGMLACACGFQEPPYRKSVDADDAAARVEGKGVHVPDGFTFSKGFVWPINSVGTSAFAIRYDGPADQFRTLRAADVGRDLIEFEDLPCASIPAPGASKELVELGLTCPAGGGARITRTQRLHGGQSLDLGTHAVVLNPTPSHTQLFVLYAGT